Protein AF-A0A3S5B0P3-F1 (afdb_monomer_lite)

Radius of gyration: 19.18 Å; chains: 1; bounding box: 39×45×46 Å

Organism: NCBI:txid117903

Foldseek 3Di:
DDDPVRVVVVVVCCQVVDPPPDDPVDDHPVVVLVVLLVLLVVCVPPVNVPPPVSVVSNVVCVVVNVVSVVPDDDPVVDDDPDDDDDDPVD

Secondary structure (DSSP, 8-state):
---HHHHHHHHHHHHHS---S--TT---HHHHHHHHHHHHHHHHSTTTTTSHHHHHHHHHHHHHHHHHHHHS--GGG----------TT-

Structure (mmCIF, N/CA/C/O backbone):
data_AF-A0A3S5B0P3-F1
#
_entry.id   AF-A0A3S5B0P3-F1
#
loop_
_atom_site.group_PDB
_atom_site.id
_atom_site.type_symbol
_atom_site.label_atom_id
_atom_site.label_alt_id
_atom_site.label_comp_id
_atom_site.label_asym_id
_atom_site.label_entity_id
_atom_site.label_seq_id
_atom_site.pdbx_PDB_ins_code
_atom_site.Cartn_x
_atom_site.Cartn_y
_atom_site.Cartn_z
_atom_site.occupancy
_atom_site.B_iso_or_equiv
_atom_site.auth_seq_id
_atom_site.auth_comp_id
_atom_site.auth_asym_id
_atom_site.auth_atom_id
_atom_site.pdbx_PDB_model_num
ATOM 1 N N . MET A 1 1 ? -5.969 29.793 20.466 1.00 80.56 1 MET A N 1
ATOM 2 C CA . MET A 1 1 ? -5.968 28.355 20.113 1.00 80.56 1 MET A CA 1
ATOM 3 C C . MET A 1 1 ? -6.783 28.207 18.835 1.00 80.56 1 MET A C 1
ATOM 5 O O . MET A 1 1 ? -7.865 28.778 18.788 1.00 80.56 1 MET A O 1
ATOM 9 N N . LYS A 1 2 ? -6.253 27.563 17.783 1.00 90.94 2 LYS A N 1
ATOM 10 C CA . LYS A 1 2 ? -6.994 27.356 16.520 1.00 90.94 2 LYS A CA 1
ATOM 11 C C . LYS A 1 2 ? -8.262 26.528 16.796 1.00 90.94 2 LYS A C 1
ATOM 13 O O . LYS A 1 2 ? -8.209 25.622 17.632 1.00 90.94 2 LYS A O 1
ATOM 18 N N . SER A 1 3 ? -9.376 26.831 16.124 1.00 96.75 3 SER A N 1
ATOM 19 C CA . SER A 1 3 ? -10.604 26.030 16.242 1.00 96.75 3 SER A CA 1
ATOM 20 C C . SER A 1 3 ? -10.396 24.625 15.662 1.00 96.75 3 SER A C 1
ATOM 22 O O . SER A 1 3 ? -9.483 24.399 14.863 1.00 96.75 3 SER A O 1
ATOM 24 N N . LEU A 1 4 ? -11.232 23.666 16.074 1.00 96.19 4 LEU A N 1
ATOM 25 C CA . LEU A 1 4 ? -11.197 22.305 15.529 1.00 96.19 4 LEU A CA 1
ATOM 26 C C . LEU A 1 4 ? -11.421 22.312 14.011 1.00 96.19 4 LEU A C 1
ATOM 28 O O . LEU A 1 4 ? -10.668 21.675 13.282 1.00 96.19 4 LEU A O 1
ATOM 32 N N . GLU A 1 5 ? -12.409 23.079 13.554 1.00 97.12 5 GLU A N 1
ATOM 33 C CA . GLU A 1 5 ? -12.750 23.226 12.137 1.00 97.12 5 GLU A CA 1
ATOM 34 C C . GLU A 1 5 ? -11.562 23.737 11.323 1.00 97.12 5 GLU A C 1
ATOM 36 O O . GLU A 1 5 ? -11.208 23.136 10.313 1.00 97.12 5 GLU A O 1
ATOM 41 N N . TYR A 1 6 ? -10.876 24.773 11.816 1.00 96.56 6 TYR A N 1
ATOM 42 C CA . TYR A 1 6 ? -9.699 25.321 11.146 1.00 96.56 6 TYR A CA 1
ATOM 43 C C . TYR A 1 6 ? -8.579 24.281 11.007 1.00 96.56 6 TYR A C 1
ATOM 45 O O . TYR A 1 6 ? -7.939 24.183 9.967 1.00 96.56 6 TYR A O 1
ATOM 53 N N . ARG A 1 7 ? -8.336 23.479 12.050 1.00 94.25 7 ARG A N 1
ATOM 54 C CA . ARG A 1 7 ? -7.282 22.450 12.032 1.00 94.25 7 ARG A CA 1
ATOM 55 C C . ARG A 1 7 ? -7.602 21.289 11.090 1.00 94.25 7 ARG A C 1
ATOM 57 O O . ARG A 1 7 ? -6.687 20.718 10.507 1.00 94.25 7 ARG A O 1
ATOM 64 N N . ILE A 1 8 ? -8.877 20.916 10.972 1.00 94.44 8 ILE A N 1
ATOM 65 C CA . ILE A 1 8 ? -9.318 19.893 10.016 1.00 94.44 8 ILE A CA 1
ATOM 66 C C . ILE A 1 8 ? -9.140 20.414 8.589 1.00 94.44 8 ILE A C 1
ATOM 68 O O . ILE A 1 8 ? -8.596 19.698 7.752 1.00 94.44 8 ILE A O 1
ATOM 72 N N . ASP A 1 9 ? -9.541 21.660 8.326 1.00 93.75 9 ASP A N 1
ATOM 73 C CA . ASP A 1 9 ? -9.364 22.289 7.015 1.00 93.75 9 ASP A CA 1
ATOM 74 C C . ASP A 1 9 ? -7.879 22.401 6.632 1.00 93.75 9 ASP A C 1
ATOM 76 O O . ASP A 1 9 ? -7.497 22.085 5.507 1.00 93.75 9 ASP A O 1
ATOM 80 N N . GLU A 1 10 ? -7.012 22.751 7.585 1.00 90.50 10 GLU A N 1
ATOM 81 C CA . GLU A 1 10 ? -5.554 22.773 7.402 1.00 90.50 10 GLU A CA 1
ATOM 82 C C . GLU A 1 10 ? -5.012 21.392 6.978 1.00 90.50 10 GLU A C 1
ATOM 84 O O . GLU A 1 10 ? -4.283 21.293 5.990 1.00 90.50 10 GLU A O 1
ATOM 89 N N . LEU A 1 11 ? -5.438 20.311 7.647 1.00 88.88 11 LEU A N 1
ATOM 90 C CA . LEU A 1 11 ? -5.030 18.940 7.311 1.00 88.88 11 LEU A CA 1
ATOM 91 C C . LEU A 1 11 ? -5.560 18.475 5.946 1.00 88.88 11 LEU A C 1
ATOM 93 O O . LEU A 1 11 ? -4.862 17.783 5.209 1.00 88.88 11 LEU A O 1
ATOM 97 N N . ILE A 1 12 ? -6.792 18.841 5.596 1.00 90.06 12 ILE A N 1
ATOM 98 C CA . ILE A 1 12 ? -7.377 18.514 4.292 1.00 90.06 12 ILE A CA 1
ATOM 99 C C . ILE A 1 12 ? -6.604 19.233 3.181 1.00 90.06 12 ILE A C 1
ATOM 101 O O . ILE A 1 12 ? -6.209 18.611 2.193 1.00 90.06 12 ILE A O 1
ATOM 105 N N . ASN A 1 13 ? -6.333 20.528 3.353 1.00 87.69 13 ASN A N 1
ATOM 106 C CA . ASN A 1 13 ? -5.583 21.314 2.376 1.00 87.69 13 ASN A CA 1
ATOM 107 C C . ASN A 1 13 ? -4.156 20.785 2.167 1.00 87.69 13 ASN A C 1
ATOM 109 O O . ASN A 1 13 ? -3.671 20.855 1.037 1.00 87.69 13 ASN A O 1
ATOM 113 N N . LEU A 1 14 ? -3.529 20.212 3.205 1.00 86.06 14 LEU A N 1
ATOM 114 C CA . LEU A 1 14 ? -2.201 19.592 3.126 1.00 86.06 14 LEU A CA 1
ATOM 115 C C . LEU A 1 14 ? -2.118 18.512 2.034 1.00 86.06 14 LEU A C 1
ATOM 117 O O . LEU A 1 14 ? -1.130 18.448 1.308 1.00 86.06 14 LEU A O 1
ATOM 121 N N . TYR A 1 15 ? -3.167 17.698 1.887 1.00 82.94 15 TYR A N 1
ATOM 122 C CA . TYR A 1 15 ? -3.214 16.611 0.903 1.00 82.94 15 TYR A CA 1
ATOM 123 C C . TYR A 1 15 ? -3.986 16.966 -0.378 1.00 82.94 15 TYR A C 1
ATOM 125 O O . TYR A 1 15 ? -3.728 16.370 -1.422 1.00 82.94 15 TYR A O 1
ATOM 133 N N . LEU A 1 16 ? -4.912 17.935 -0.341 1.00 83.88 16 LEU A N 1
ATOM 134 C CA . LEU A 1 16 ? -5.703 18.333 -1.515 1.00 83.88 16 LEU A CA 1
ATOM 135 C C . LEU A 1 16 ? -4.979 19.286 -2.465 1.00 83.88 16 LEU A C 1
ATOM 137 O O . LEU A 1 16 ? -5.192 19.211 -3.673 1.00 83.88 16 LEU A O 1
ATOM 141 N N . ARG A 1 17 ? -4.143 20.200 -1.957 1.00 72.62 17 ARG A N 1
ATOM 142 C CA . ARG A 1 17 ? -3.5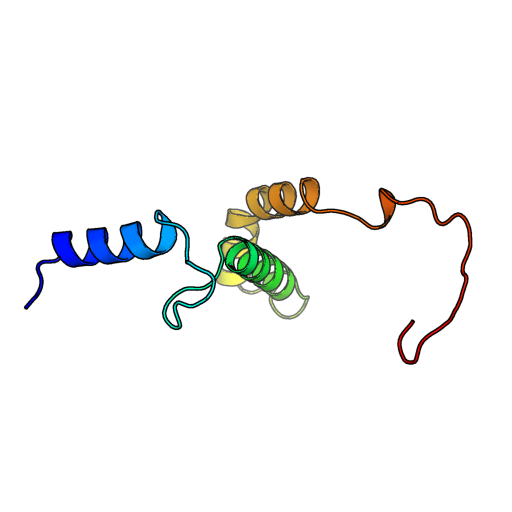08 21.231 -2.803 1.00 72.62 17 ARG A CA 1
ATOM 143 C C . ARG A 1 17 ? -2.299 20.723 -3.589 1.00 72.62 17 ARG A C 1
ATOM 145 O O . ARG A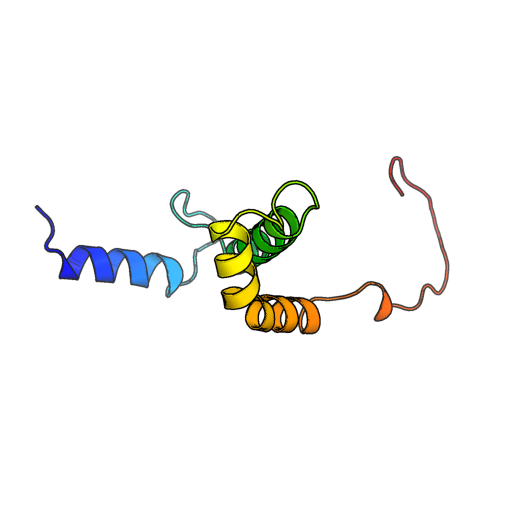 1 17 ? -1.606 21.520 -4.214 1.00 72.62 17 ARG A O 1
ATOM 152 N N . GLY A 1 18 ? -2.102 19.403 -3.591 1.00 60.03 18 GLY A N 1
ATOM 153 C CA . GLY A 1 18 ? -0.884 18.751 -4.026 1.00 60.03 18 GLY A CA 1
ATOM 154 C C . GLY A 1 18 ? 0.223 19.123 -3.056 1.00 60.03 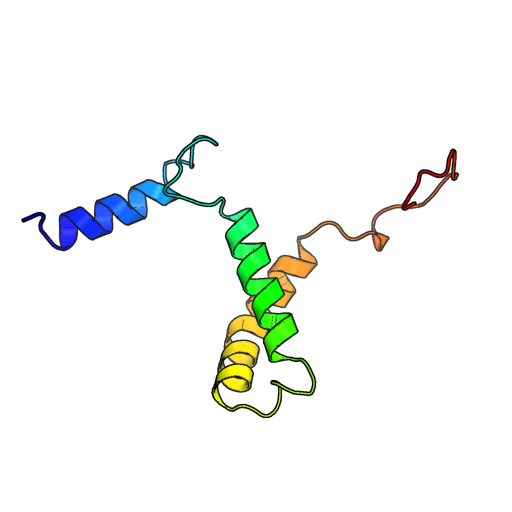18 GLY A C 1
ATOM 155 O O . GLY A 1 18 ? 0.556 20.296 -2.897 1.00 60.03 18 GLY A O 1
ATOM 156 N N . SER A 1 19 ? 0.827 18.138 -2.401 1.00 54.31 19 SER A N 1
ATOM 157 C CA . SER A 1 19 ? 2.160 18.366 -1.872 1.00 54.31 19 SER A CA 1
ATOM 158 C C . SER A 1 19 ? 3.018 18.774 -3.073 1.00 54.31 19 SER A C 1
ATOM 160 O O . SER A 1 19 ? 3.446 17.921 -3.855 1.00 54.31 19 SER A O 1
ATOM 162 N N . SER A 1 20 ? 3.277 20.076 -3.247 1.00 54.41 20 SER A N 1
ATOM 163 C CA . SER A 1 20 ? 4.565 20.494 -3.795 1.00 54.41 20 SER A CA 1
ATOM 164 C C . SER A 1 20 ? 5.574 19.576 -3.127 1.00 54.41 20 SER A C 1
ATOM 166 O O . SER A 1 20 ? 5.491 19.407 -1.911 1.00 54.41 20 SER A O 1
ATOM 168 N N . PHE A 1 21 ? 6.429 18.933 -3.915 1.00 52.16 21 PHE A N 1
ATOM 169 C CA . PHE A 1 21 ? 7.373 17.865 -3.554 1.00 52.16 21 PHE A CA 1
ATOM 170 C C . PHE A 1 21 ? 8.254 18.111 -2.294 1.00 52.16 21 PHE A C 1
ATOM 172 O O . PHE A 1 21 ? 9.139 17.318 -2.012 1.00 52.16 21 PHE A O 1
ATOM 179 N N . MET A 1 22 ? 8.050 19.212 -1.568 1.00 50.88 22 MET A N 1
ATOM 180 C CA . MET A 1 22 ? 8.908 19.880 -0.601 1.00 50.88 22 MET A CA 1
ATOM 181 C C . MET A 1 22 ? 8.106 20.423 0.608 1.00 50.88 22 MET A C 1
ATOM 183 O O . MET A 1 22 ? 8.342 21.548 1.044 1.00 50.88 22 MET A O 1
ATOM 187 N N . SER A 1 23 ? 7.106 19.698 1.119 1.00 63.56 23 SER A N 1
ATOM 188 C CA . SER A 1 23 ? 6.608 19.949 2.481 1.00 63.56 23 SER A CA 1
ATOM 189 C C . SER A 1 23 ? 7.129 18.842 3.384 1.00 63.56 23 SER A C 1
ATOM 191 O O . SER A 1 23 ? 6.742 17.690 3.208 1.00 63.56 23 SER A O 1
ATOM 193 N N . ASP A 1 24 ? 7.974 19.189 4.357 1.00 70.31 24 ASP A N 1
ATOM 194 C CA . ASP A 1 24 ? 8.494 18.248 5.365 1.00 70.31 24 ASP A CA 1
ATOM 195 C C . ASP A 1 24 ? 7.383 17.672 6.268 1.00 70.31 24 ASP A C 1
ATOM 197 O O . ASP A 1 24 ? 7.615 16.752 7.052 1.00 70.31 24 ASP A O 1
ATOM 201 N N . GLU A 1 25 ? 6.163 18.205 6.167 1.00 78.75 25 GLU A N 1
ATOM 202 C CA . GLU A 1 25 ? 5.017 17.838 6.998 1.00 78.75 25 GLU A CA 1
ATOM 203 C C . GLU A 1 25 ? 4.061 16.846 6.309 1.00 78.75 25 GLU A C 1
ATOM 205 O O . GLU A 1 25 ? 3.130 16.350 6.948 1.00 78.75 25 GLU A O 1
ATOM 210 N N . ALA A 1 26 ? 4.269 16.538 5.020 1.00 82.50 26 ALA A N 1
ATOM 211 C CA . ALA A 1 26 ? 3.411 15.639 4.248 1.00 82.50 26 ALA A CA 1
ATOM 212 C C . ALA A 1 26 ? 4.205 14.613 3.437 1.00 82.50 26 ALA A C 1
ATOM 214 O O . ALA A 1 26 ? 5.268 14.893 2.894 1.00 82.50 26 ALA A O 1
ATOM 215 N N . VAL A 1 27 ? 3.628 13.422 3.292 1.00 84.50 27 VAL A N 1
ATOM 216 C CA . VAL A 1 27 ? 4.113 12.389 2.369 1.00 84.50 27 VAL A CA 1
ATOM 217 C C . VAL A 1 27 ? 3.195 12.309 1.154 1.00 84.50 27 VAL A C 1
ATOM 219 O O . VAL A 1 27 ? 2.021 12.677 1.225 1.00 84.50 27 VAL A O 1
ATOM 222 N N . SER A 1 28 ? 3.708 11.814 0.028 1.00 85.56 28 SER A N 1
ATOM 223 C CA . SER A 1 28 ? 2.883 11.635 -1.167 1.00 85.56 28 SER A CA 1
ATOM 224 C C . SER A 1 28 ? 1.786 10.585 -0.942 1.00 85.56 28 SER A C 1
ATOM 226 O O . SER A 1 28 ? 1.927 9.657 -0.142 1.00 85.56 28 SER A O 1
ATOM 228 N N . ILE A 1 29 ? 0.688 10.694 -1.696 1.00 89.00 29 ILE A N 1
ATOM 229 C CA . ILE A 1 29 ? -0.385 9.685 -1.684 1.00 89.00 29 ILE A CA 1
ATOM 230 C C . ILE A 1 29 ? 0.160 8.308 -2.104 1.00 89.00 2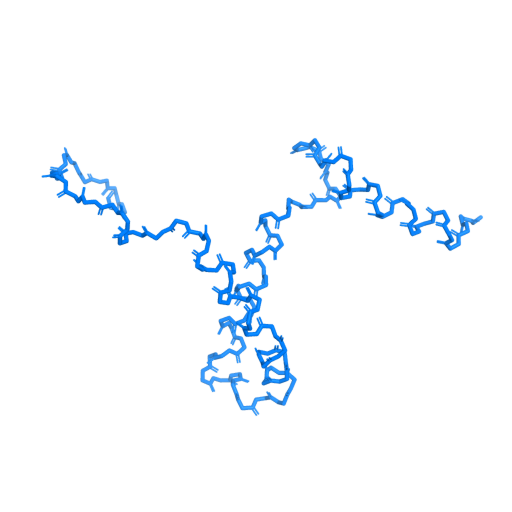9 ILE A C 1
ATOM 232 O O . ILE A 1 29 ? -0.249 7.288 -1.553 1.00 89.00 29 ILE A O 1
ATOM 236 N N . GLU A 1 30 ? 1.121 8.272 -3.030 1.00 90.75 30 GLU A N 1
ATOM 237 C CA . GLU A 1 30 ? 1.794 7.035 -3.442 1.00 90.75 30 GLU A CA 1
ATOM 238 C C . GLU A 1 30 ? 2.507 6.356 -2.270 1.00 90.75 30 GLU A C 1
ATOM 240 O O . GLU A 1 30 ? 2.328 5.155 -2.060 1.00 90.75 30 GLU A O 1
ATOM 245 N N . PHE A 1 31 ? 3.218 7.132 -1.447 1.00 91.81 31 PHE A N 1
ATOM 246 C CA . PHE A 1 31 ? 3.874 6.617 -0.249 1.00 91.81 31 PHE A CA 1
ATOM 247 C C . PHE A 1 31 ? 2.863 6.083 0.777 1.00 91.81 31 PHE A C 1
ATOM 249 O O . PHE A 1 31 ? 3.106 5.066 1.425 1.00 91.81 31 PHE A O 1
ATOM 256 N N . LEU A 1 32 ? 1.691 6.712 0.909 1.00 93.50 32 LEU A N 1
ATOM 257 C CA . LEU A 1 32 ? 0.621 6.187 1.766 1.00 93.50 32 LEU A CA 1
ATOM 258 C C . LEU A 1 32 ? 0.073 4.850 1.250 1.00 93.50 32 LEU A C 1
ATOM 260 O O . LEU A 1 32 ? -0.236 3.966 2.051 1.00 93.50 32 LEU A O 1
ATOM 264 N N . PHE A 1 33 ? -0.019 4.664 -0.070 1.00 96.31 33 PHE A N 1
ATOM 265 C CA . PHE A 1 33 ? -0.358 3.360 -0.639 1.00 96.31 33 PHE A CA 1
ATOM 266 C C . PHE A 1 33 ? 0.723 2.319 -0.345 1.00 96.31 33 PHE A C 1
ATOM 268 O O . PHE A 1 33 ? 0.380 1.205 0.048 1.00 96.31 33 PHE A O 1
ATOM 275 N N . ASP A 1 34 ? 2.004 2.682 -0.458 1.00 96.25 34 ASP A N 1
ATOM 276 C CA . ASP A 1 34 ? 3.109 1.800 -0.068 1.00 96.25 34 ASP A CA 1
ATOM 277 C C . ASP A 1 34 ? 3.022 1.404 1.404 1.00 96.25 34 ASP A C 1
ATOM 279 O O . ASP A 1 34 ? 3.139 0.223 1.727 1.00 96.25 34 ASP A O 1
ATOM 283 N N . ALA A 1 35 ? 2.729 2.354 2.293 1.00 97.12 35 ALA A N 1
ATOM 284 C CA . ALA A 1 35 ? 2.578 2.093 3.718 1.00 97.12 35 ALA A CA 1
ATOM 285 C C . ALA A 1 35 ? 1.428 1.113 4.018 1.00 97.12 35 ALA A C 1
ATOM 287 O O . ALA A 1 35 ? 1.601 0.188 4.814 1.00 97.12 35 ALA A O 1
ATOM 288 N N . ILE A 1 36 ? 0.267 1.268 3.366 1.00 98.06 36 ILE A N 1
ATOM 289 C CA . ILE A 1 36 ? -0.881 0.362 3.546 1.00 98.06 36 ILE A CA 1
ATOM 290 C C . ILE A 1 36 ? -0.560 -1.047 3.035 1.00 98.06 36 ILE A C 1
ATOM 292 O O . ILE A 1 36 ? -0.879 -2.024 3.714 1.00 98.06 36 ILE A O 1
ATOM 296 N N . VAL A 1 37 ? 0.058 -1.163 1.855 1.00 98.25 37 VAL A N 1
ATOM 297 C CA . VAL A 1 37 ? 0.440 -2.460 1.269 1.00 98.25 37 VAL A CA 1
ATOM 298 C C . VAL A 1 37 ? 1.504 -3.148 2.130 1.00 98.25 37 VAL A C 1
ATOM 300 O O . VAL A 1 37 ? 1.358 -4.325 2.454 1.00 98.25 37 VAL A O 1
ATOM 303 N N . CYS A 1 38 ? 2.522 -2.405 2.571 1.00 98.25 38 CYS A N 1
ATOM 304 C CA . CYS A 1 38 ? 3.564 -2.889 3.475 1.00 98.25 38 CYS A CA 1
ATOM 305 C C . CYS A 1 38 ? 2.961 -3.446 4.770 1.00 98.25 38 CYS A C 1
ATOM 307 O O . CYS A 1 38 ? 3.159 -4.616 5.098 1.00 98.25 38 CYS A O 1
ATOM 309 N N . LEU A 1 39 ? 2.134 -2.653 5.460 1.00 98.19 39 LEU A N 1
ATOM 310 C CA . LEU A 1 39 ? 1.498 -3.084 6.704 1.00 98.19 39 LEU A CA 1
ATOM 311 C C . LEU A 1 39 ? 0.568 -4.286 6.490 1.00 98.19 39 LEU A C 1
ATOM 313 O O . LEU A 1 39 ? 0.503 -5.175 7.337 1.00 98.19 39 LEU A O 1
ATOM 317 N N . PHE A 1 40 ? -0.139 -4.348 5.357 1.00 98.44 40 PHE A N 1
ATOM 318 C CA . PHE A 1 40 ? -0.947 -5.514 5.011 1.00 98.44 40 PHE A CA 1
ATOM 319 C C . PHE A 1 40 ? -0.091 -6.777 4.907 1.00 98.44 40 PHE A C 1
ATOM 321 O O . PHE A 1 40 ? -0.471 -7.797 5.482 1.00 98.44 40 PHE A O 1
ATOM 328 N N . TYR A 1 41 ? 1.059 -6.736 4.234 1.00 97.94 41 TYR A N 1
ATOM 329 C CA . TYR A 1 41 ? 1.941 -7.900 4.158 1.00 97.94 41 TYR A CA 1
ATOM 330 C C . TYR A 1 41 ? 2.498 -8.304 5.521 1.00 97.94 41 TYR A C 1
ATOM 332 O O . TYR A 1 41 ? 2.397 -9.479 5.878 1.00 97.94 41 TYR A O 1
ATOM 340 N N . GLU A 1 42 ? 2.980 -7.345 6.311 1.00 97.62 42 GLU A N 1
ATOM 341 C CA . GLU A 1 42 ? 3.482 -7.589 7.668 1.00 97.62 42 GLU A CA 1
ATOM 342 C C . GLU A 1 42 ? 2.420 -8.256 8.557 1.00 97.62 42 GLU A C 1
ATOM 344 O O . GLU A 1 42 ? 2.674 -9.280 9.195 1.00 97.62 42 GLU A O 1
ATOM 349 N N . CYS A 1 43 ? 1.175 -7.767 8.529 1.00 97.81 43 CYS A N 1
ATOM 350 C CA . CYS A 1 43 ? 0.066 -8.362 9.281 1.00 97.81 43 CYS A CA 1
ATOM 351 C C . CYS A 1 43 ? -0.317 -9.779 8.819 1.00 97.81 43 CYS A C 1
ATOM 353 O O . CYS A 1 43 ? -0.959 -10.511 9.578 1.00 97.81 43 CYS A O 1
ATOM 355 N N . ASN A 1 44 ? 0.050 -10.180 7.598 1.00 96.31 44 ASN A N 1
ATOM 356 C CA . ASN A 1 44 ? -0.198 -11.524 7.071 1.00 96.31 44 ASN A CA 1
ATOM 357 C C . ASN A 1 44 ? 0.995 -12.479 7.258 1.00 96.31 44 ASN A C 1
ATOM 359 O O . ASN A 1 44 ? 0.877 -13.663 6.922 1.00 96.31 44 ASN A O 1
ATOM 363 N N . LEU A 1 45 ? 2.110 -12.021 7.839 1.00 97.06 45 LEU A N 1
ATOM 364 C CA . LEU A 1 45 ? 3.227 -12.898 8.183 1.00 97.06 45 LEU A CA 1
ATOM 365 C C . LEU A 1 45 ? 2.809 -13.951 9.224 1.00 97.06 45 LEU A C 1
ATOM 367 O O . LEU A 1 45 ? 1.945 -13.683 10.066 1.00 97.06 45 LEU A O 1
ATOM 371 N N . PRO A 1 46 ? 3.416 -15.155 9.221 1.00 95.50 46 PRO A N 1
ATOM 372 C CA . PRO A 1 46 ? 3.037 -16.237 10.127 1.00 95.50 46 PRO A CA 1
ATOM 373 C C . PRO A 1 46 ? 2.997 -15.850 11.609 1.00 95.50 46 PRO A C 1
ATOM 375 O O . PRO A 1 46 ? 2.103 -16.313 12.313 1.00 95.50 46 PRO A O 1
ATOM 378 N N . GLN A 1 47 ? 3.908 -14.983 12.059 1.00 94.50 47 GLN A N 1
ATOM 379 C CA . GLN A 1 47 ? 3.960 -14.507 13.442 1.00 94.50 47 GLN A CA 1
ATOM 380 C C . GLN A 1 47 ? 2.843 -13.514 13.822 1.00 94.50 47 GLN A C 1
ATOM 382 O O . GLN A 1 47 ? 2.540 -13.370 15.003 1.00 94.50 47 GLN A O 1
ATOM 387 N N . HIS A 1 48 ? 2.221 -12.836 12.850 1.00 93.25 48 HIS A N 1
ATOM 388 C CA . HIS A 1 48 ? 1.221 -11.783 13.089 1.00 93.25 48 HIS A CA 1
ATOM 389 C C . HIS A 1 48 ? -0.188 -12.179 12.644 1.00 93.25 48 HIS A C 1
ATOM 391 O O . HIS A 1 48 ? -1.171 -11.707 13.210 1.00 93.25 48 HIS A O 1
ATOM 397 N N . LYS A 1 49 ? -0.316 -13.114 11.697 1.00 88.81 49 LYS A N 1
ATOM 398 C CA . LYS A 1 49 ? -1.606 -13.515 11.118 1.00 88.81 49 LYS A CA 1
ATOM 399 C C . LYS A 1 49 ? -2.583 -14.152 12.106 1.00 88.81 49 LYS A C 1
ATOM 401 O O . LYS A 1 49 ? -3.746 -14.320 11.755 1.00 88.81 49 LYS A O 1
ATOM 406 N N . SER A 1 50 ? -2.136 -14.582 13.288 1.00 92.94 50 SER A N 1
ATOM 407 C CA . SER A 1 50 ? -2.999 -15.097 14.364 1.00 92.94 50 SER A CA 1
ATOM 408 C C . SER A 1 50 ? -3.437 -14.016 15.355 1.00 92.94 50 SER A C 1
ATOM 410 O O . SER A 1 50 ? -4.318 -14.267 16.172 1.00 92.94 50 SER A O 1
ATOM 412 N N . GLU A 1 51 ? -2.833 -12.827 15.307 1.00 97.38 51 GLU A N 1
ATOM 413 C CA . GLU A 1 51 ? -3.193 -11.709 16.174 1.00 97.38 51 GLU A CA 1
ATOM 414 C C . GLU A 1 51 ? -4.493 -11.060 15.675 1.00 97.38 51 GLU A C 1
ATOM 416 O O . GLU A 1 51 ? -4.689 -10.806 14.483 1.00 97.38 51 GLU A O 1
ATOM 421 N N . ARG A 1 52 ? -5.423 -10.822 16.604 1.00 97.62 52 ARG A N 1
ATOM 422 C CA . ARG A 1 52 ? -6.797 -10.414 16.294 1.00 97.62 52 ARG A CA 1
ATOM 423 C C . ARG A 1 52 ? -6.859 -9.073 15.562 1.00 97.62 52 ARG A C 1
ATOM 425 O O . ARG A 1 52 ? -7.665 -8.926 14.640 1.00 97.62 52 ARG A O 1
ATOM 432 N N . ASN A 1 53 ? -6.057 -8.093 15.966 1.00 97.31 53 ASN A N 1
ATOM 433 C CA . ASN A 1 53 ? -6.043 -6.775 15.337 1.00 97.31 53 ASN A CA 1
ATOM 434 C C . ASN A 1 53 ? -5.417 -6.828 13.937 1.00 97.31 53 ASN A C 1
ATOM 436 O O . ASN A 1 53 ? -5.972 -6.228 13.019 1.00 97.31 53 ASN A O 1
ATOM 440 N N . CYS A 1 54 ? -4.360 -7.614 13.734 1.00 97.62 54 CYS A N 1
ATOM 441 C CA . CYS A 1 54 ? -3.721 -7.858 12.441 1.00 97.62 54 CYS A CA 1
ATOM 442 C C . CYS A 1 54 ? -4.679 -8.546 11.465 1.00 97.62 54 CYS A C 1
ATOM 444 O O . CYS A 1 54 ? -4.804 -8.124 10.313 1.00 97.62 54 CYS A O 1
ATOM 446 N N . GLN A 1 55 ? -5.425 -9.555 11.927 1.00 97.19 55 GLN A N 1
ATOM 447 C CA . GLN A 1 55 ? -6.477 -10.190 11.129 1.00 97.19 55 GLN A CA 1
ATOM 448 C C . GLN A 1 55 ? -7.585 -9.203 10.767 1.00 97.19 55 GLN A C 1
ATOM 450 O O . GLN A 1 55 ? -8.008 -9.136 9.611 1.00 97.19 55 GLN A O 1
ATOM 455 N N . ARG A 1 56 ? -8.059 -8.420 11.743 1.00 97.75 56 ARG A N 1
ATOM 456 C CA . ARG A 1 56 ? -9.104 -7.415 11.525 1.00 97.75 56 ARG A CA 1
ATOM 457 C C . ARG A 1 56 ? -8.656 -6.368 10.507 1.00 97.75 56 ARG A C 1
ATOM 459 O O . ARG A 1 56 ? -9.408 -6.088 9.575 1.00 97.75 56 ARG A O 1
ATOM 466 N N . PHE A 1 57 ? -7.451 -5.826 10.662 1.00 98.12 57 PHE A N 1
ATOM 467 C CA . PHE A 1 57 ? -6.851 -4.884 9.721 1.00 98.12 57 PHE A CA 1
ATOM 468 C C . PHE A 1 57 ? -6.759 -5.499 8.324 1.00 98.12 57 PHE A C 1
ATOM 470 O O . PHE A 1 57 ? -7.370 -4.981 7.390 1.00 98.12 57 PHE A O 1
ATOM 477 N N . SER A 1 58 ? -6.106 -6.659 8.202 1.00 97.12 58 SER A N 1
ATOM 478 C CA . SER A 1 58 ? -5.905 -7.350 6.926 1.00 97.12 58 SER A CA 1
ATOM 479 C C . SER A 1 58 ? -7.221 -7.620 6.207 1.00 97.12 58 SER A C 1
ATOM 481 O O . SER A 1 58 ? -7.341 -7.363 5.015 1.00 97.12 58 SER A O 1
ATOM 483 N N . ASN A 1 59 ? -8.244 -8.088 6.925 1.00 97.31 59 ASN A N 1
ATOM 484 C CA . ASN A 1 59 ? -9.561 -8.337 6.343 1.00 97.31 59 ASN A CA 1
ATOM 485 C C . ASN A 1 59 ? -10.260 -7.052 5.892 1.00 97.31 59 ASN A C 1
ATOM 487 O O . ASN A 1 59 ? -10.929 -7.067 4.862 1.00 97.31 59 ASN A O 1
ATOM 491 N N . THR A 1 60 ? -10.073 -5.952 6.621 1.00 98.25 60 THR A N 1
ATOM 492 C CA . THR A 1 60 ? -10.669 -4.650 6.294 1.00 98.25 60 THR A CA 1
ATOM 493 C C . THR A 1 60 ? -10.057 -4.061 5.024 1.00 98.25 60 THR A C 1
ATOM 495 O O . THR A 1 60 ? -10.782 -3.591 4.151 1.00 98.25 60 THR A O 1
ATOM 498 N N . VAL A 1 61 ? -8.729 -4.115 4.884 1.00 98.12 61 VAL A N 1
ATOM 499 C CA . VAL A 1 61 ? -8.023 -3.461 3.768 1.00 98.12 61 VAL A CA 1
ATOM 500 C C . VAL A 1 61 ? -7.785 -4.375 2.565 1.00 98.12 61 VAL A C 1
ATOM 502 O O . VAL A 1 61 ? -7.369 -3.890 1.517 1.00 98.12 61 VAL A O 1
ATOM 505 N N . ARG A 1 62 ? -8.093 -5.678 2.661 1.00 98.06 62 ARG A N 1
ATOM 506 C CA . ARG A 1 62 ? -7.819 -6.696 1.626 1.00 98.06 62 ARG A CA 1
ATOM 507 C C . ARG A 1 62 ? -8.215 -6.264 0.215 1.00 98.06 62 ARG A C 1
ATOM 509 O O . ARG A 1 62 ? -7.430 -6.407 -0.716 1.00 98.06 62 ARG A O 1
ATOM 516 N N . ASN A 1 63 ? -9.438 -5.764 0.043 1.00 98.38 63 ASN A N 1
ATOM 517 C CA . ASN A 1 63 ? -9.937 -5.369 -1.278 1.00 98.38 63 ASN A CA 1
ATOM 518 C C . ASN A 1 63 ? -9.273 -4.081 -1.782 1.00 98.38 63 ASN A C 1
ATOM 520 O O . ASN A 1 63 ? -9.044 -3.949 -2.981 1.00 98.38 63 ASN A O 1
ATOM 524 N N . CYS A 1 64 ? -8.930 -3.165 -0.872 1.00 98.06 64 CYS A N 1
ATOM 525 C CA . CYS A 1 64 ? -8.176 -1.957 -1.194 1.00 98.06 64 CYS A CA 1
ATOM 526 C C . CYS A 1 64 ? -6.773 -2.318 -1.694 1.00 98.06 64 CYS A C 1
ATOM 528 O O . CYS A 1 64 ? -6.396 -1.913 -2.788 1.00 98.06 64 CYS A O 1
ATOM 530 N N . VAL A 1 65 ? -6.052 -3.170 -0.958 1.00 98.31 65 VAL A N 1
ATOM 531 C CA . VAL A 1 65 ? -4.711 -3.641 -1.340 1.00 98.31 65 VAL A CA 1
ATOM 532 C C . VAL A 1 65 ? -4.740 -4.347 -2.692 1.00 98.31 65 VAL A C 1
ATOM 534 O O . VAL A 1 65 ? -3.994 -3.959 -3.583 1.00 98.31 65 VAL A O 1
ATOM 537 N N . LYS A 1 66 ? -5.681 -5.278 -2.906 1.00 98.12 66 LYS A N 1
ATOM 538 C CA . LYS A 1 66 ? -5.859 -5.927 -4.216 1.00 98.12 66 LYS A CA 1
ATOM 539 C C . LYS A 1 66 ? -6.072 -4.922 -5.346 1.00 98.12 66 LYS A C 1
ATOM 541 O O . LYS A 1 66 ? -5.558 -5.115 -6.444 1.00 98.12 66 LYS A O 1
ATOM 546 N N . LYS A 1 67 ? -6.850 -3.862 -5.102 1.00 98.25 67 LYS A N 1
ATOM 547 C CA . LYS A 1 67 ? -7.095 -2.826 -6.108 1.00 98.25 67 LYS A CA 1
ATOM 548 C C . LYS A 1 67 ? -5.828 -2.021 -6.394 1.00 98.25 67 LYS A C 1
ATOM 550 O O . LYS A 1 67 ? -5.522 -1.820 -7.566 1.00 98.25 67 LYS A O 1
ATOM 555 N N . ILE A 1 68 ? -5.098 -1.614 -5.355 1.00 97.88 68 ILE A N 1
ATOM 556 C CA . ILE A 1 68 ? -3.811 -0.919 -5.480 1.00 97.88 68 ILE A CA 1
ATOM 557 C C . ILE A 1 68 ? -2.846 -1.765 -6.317 1.00 97.88 68 ILE A C 1
ATOM 559 O O . ILE A 1 68 ? -2.344 -1.287 -7.327 1.00 97.88 68 ILE A O 1
ATOM 563 N N . GLU A 1 69 ? -2.650 -3.032 -5.953 1.00 96.38 69 GLU A N 1
ATOM 564 C CA . GLU A 1 69 ? -1.753 -3.955 -6.657 1.00 96.38 69 GLU A CA 1
ATOM 565 C C . GLU A 1 69 ? -2.164 -4.170 -8.115 1.00 96.38 69 GLU A C 1
ATOM 567 O O . GLU A 1 69 ? -1.312 -4.131 -8.991 1.00 96.38 69 GLU A O 1
ATOM 572 N N . SER A 1 70 ? -3.465 -4.312 -8.398 1.00 96.69 70 SER A N 1
ATOM 573 C CA . SER A 1 70 ? -3.964 -4.482 -9.773 1.00 96.69 70 SER A CA 1
ATOM 574 C C . SER A 1 70 ? -3.754 -3.267 -10.680 1.00 96.69 70 SER A C 1
ATOM 576 O O . SER A 1 70 ? -3.872 -3.384 -11.894 1.00 96.69 70 SER A O 1
ATOM 578 N N . CYS A 1 71 ? -3.529 -2.092 -10.093 1.00 97.06 71 CYS A N 1
ATOM 579 C CA . CYS A 1 71 ? -3.299 -0.851 -10.823 1.00 97.06 71 CYS A CA 1
ATOM 580 C C . CYS A 1 71 ? -1.814 -0.470 -10.885 1.00 97.06 71 CYS A C 1
ATOM 582 O O . CYS A 1 71 ? -1.462 0.431 -11.642 1.00 97.06 71 CYS 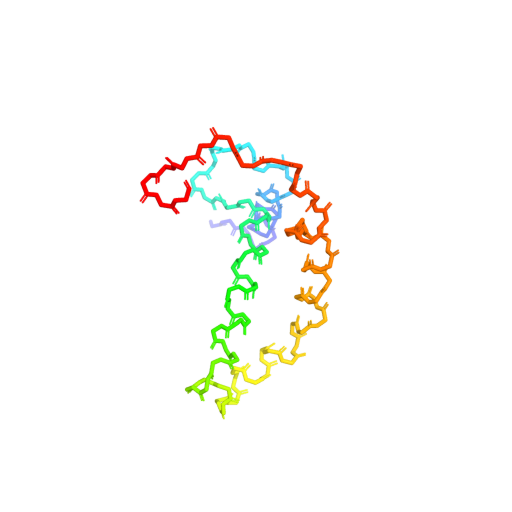A O 1
ATOM 584 N N . ARG A 1 72 ? -0.957 -1.107 -10.080 1.00 95.88 72 ARG A N 1
ATOM 585 C CA . ARG A 1 72 ? 0.491 -0.888 -10.101 1.00 95.88 72 ARG A CA 1
ATOM 586 C C . ARG A 1 72 ? 1.126 -1.686 -11.230 1.00 95.88 72 ARG A C 1
ATOM 588 O O . ARG A 1 72 ? 0.681 -2.786 -11.537 1.00 95.88 72 ARG A O 1
ATOM 595 N N . LEU A 1 73 ? 2.211 -1.141 -11.772 1.00 95.81 73 LEU A N 1
ATOM 596 C CA . LEU A 1 73 ? 3.021 -1.832 -12.766 1.00 95.81 73 LEU A CA 1
ATOM 597 C C . LEU A 1 73 ? 3.600 -3.121 -12.177 1.00 95.81 73 LEU A C 1
ATOM 599 O O . LEU A 1 73 ? 4.273 -3.107 -11.143 1.00 95.81 73 LEU A O 1
ATOM 603 N N . SER A 1 74 ? 3.370 -4.224 -12.871 1.00 94.19 74 SER A N 1
ATOM 604 C CA . SER A 1 74 ? 3.944 -5.530 -12.589 1.00 94.19 74 SER A CA 1
ATOM 605 C C . SER A 1 74 ? 5.029 -5.856 -13.606 1.00 94.19 74 SER A C 1
ATOM 607 O O . SER A 1 74 ? 4.908 -5.569 -14.795 1.00 94.19 74 SER A O 1
ATOM 609 N N . ARG A 1 75 ? 6.071 -6.573 -13.169 1.00 93.62 75 ARG A N 1
ATOM 610 C CA . ARG A 1 75 ? 7.096 -7.121 -14.072 1.00 93.62 75 ARG A CA 1
ATOM 611 C C . ARG A 1 75 ? 6.489 -7.965 -15.198 1.00 93.62 75 ARG A C 1
ATOM 613 O O . ARG A 1 75 ? 7.050 -8.001 -16.285 1.00 93.62 75 ARG A O 1
ATOM 620 N N . SER A 1 76 ? 5.363 -8.636 -14.944 1.00 93.50 76 SER A N 1
ATOM 621 C CA . SER A 1 76 ? 4.677 -9.481 -15.930 1.00 93.50 76 SER A CA 1
ATOM 622 C C . SER A 1 76 ? 4.086 -8.712 -17.113 1.00 93.50 76 SER A C 1
ATOM 624 O O . SER A 1 76 ? 3.695 -9.337 -18.088 1.00 93.50 76 SER A O 1
ATOM 626 N N . GLU A 1 77 ? 3.983 -7.384 -17.023 1.00 95.50 77 GLU A N 1
ATOM 627 C CA . GLU A 1 77 ? 3.526 -6.526 -18.124 1.00 95.50 77 GLU A CA 1
ATOM 628 C C . GLU A 1 77 ? 4.653 -6.180 -19.109 1.00 95.50 77 GLU A C 1
ATOM 630 O O . GLU A 1 77 ? 4.404 -5.553 -20.136 1.00 95.50 77 GLU A O 1
ATOM 635 N N . PHE A 1 78 ? 5.892 -6.584 -18.811 1.00 96.56 78 PHE A N 1
ATOM 636 C CA . PHE A 1 78 ? 7.064 -6.292 -19.626 1.00 96.56 78 PHE A CA 1
ATOM 637 C C . PHE A 1 78 ? 7.684 -7.575 -20.183 1.00 96.56 78 PHE A C 1
ATOM 639 O O . PHE A 1 78 ? 8.090 -8.465 -19.432 1.00 96.56 78 PHE A O 1
ATOM 646 N N . ASP A 1 79 ? 7.868 -7.616 -21.503 1.00 97.12 79 ASP A N 1
ATOM 647 C CA . ASP A 1 79 ? 8.632 -8.666 -22.173 1.00 97.12 79 ASP A CA 1
ATOM 648 C C . ASP A 1 79 ? 10.119 -8.306 -22.226 1.00 97.12 79 ASP A C 1
ATOM 650 O O . ASP A 1 79 ? 10.533 -7.266 -22.747 1.00 97.12 79 ASP A O 1
ATOM 654 N N . THR A 1 80 ? 10.963 -9.194 -21.699 1.00 95.69 80 THR A N 1
ATOM 655 C CA . THR A 1 80 ? 12.417 -9.006 -21.756 1.00 95.69 80 THR A CA 1
ATOM 656 C C . THR A 1 80 ? 12.938 -9.417 -23.130 1.00 95.69 80 THR A C 1
ATOM 658 O O . THR A 1 80 ? 13.158 -10.596 -23.389 1.00 95.69 80 THR A O 1
ATOM 661 N N . ILE A 1 81 ? 13.177 -8.438 -24.006 1.00 97.62 81 ILE A N 1
ATOM 662 C CA . ILE A 1 81 ? 13.725 -8.683 -25.352 1.00 97.62 81 ILE A CA 1
ATOM 663 C C . ILE A 1 81 ? 15.176 -9.177 -25.275 1.00 97.62 81 ILE A C 1
ATOM 665 O O . ILE A 1 81 ? 15.569 -10.113 -25.971 1.00 97.62 81 ILE A O 1
ATOM 669 N N . ARG A 1 82 ? 16.003 -8.521 -24.453 1.00 96.25 82 ARG A N 1
ATOM 670 C CA . ARG A 1 82 ? 17.418 -8.867 -24.276 1.00 96.25 82 ARG A CA 1
ATOM 671 C C . ARG A 1 82 ? 17.969 -8.269 -22.985 1.00 96.25 82 ARG A C 1
ATOM 673 O O . ARG A 1 82 ? 17.696 -7.112 -22.683 1.00 96.25 82 ARG A O 1
ATOM 680 N N . LEU A 1 83 ? 18.810 -9.028 -22.285 1.00 96.25 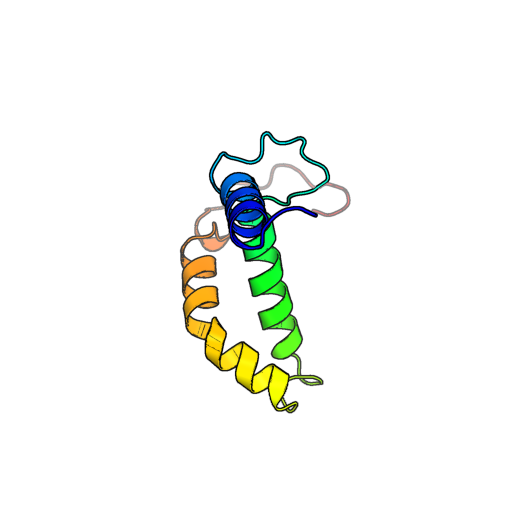83 LEU A N 1
ATOM 681 C CA . LEU A 1 83 ? 19.667 -8.512 -21.216 1.00 96.25 83 LEU A CA 1
ATOM 682 C C . LEU A 1 83 ? 20.945 -7.919 -21.825 1.00 96.25 83 LEU A C 1
ATOM 684 O O . LEU A 1 83 ? 21.635 -8.599 -22.583 1.00 96.25 83 LEU A O 1
ATOM 688 N N . ILE A 1 84 ? 21.241 -6.654 -21.520 1.00 97.19 84 ILE A N 1
ATOM 689 C CA . ILE A 1 84 ? 22.364 -5.906 -22.122 1.00 97.19 84 ILE A CA 1
ATOM 690 C C . ILE A 1 84 ? 23.500 -5.586 -21.142 1.00 97.19 84 ILE A C 1
ATOM 692 O O . ILE A 1 84 ? 24.523 -5.044 -21.548 1.00 97.19 84 ILE A O 1
ATOM 696 N N . GLY A 1 85 ? 23.345 -5.928 -19.866 1.00 96.31 85 GLY A N 1
ATOM 697 C CA . GLY A 1 85 ? 24.346 -5.696 -18.835 1.00 96.31 85 GLY A CA 1
ATOM 698 C C . GLY A 1 85 ? 23.896 -6.256 -17.493 1.00 96.31 85 GLY A C 1
ATOM 699 O O . GLY A 1 85 ? 22.726 -6.600 -17.332 1.00 96.31 85 GLY A O 1
ATOM 700 N N . PHE A 1 86 ? 24.842 -6.336 -16.560 1.00 96.06 86 PHE A N 1
ATOM 701 C CA . PHE A 1 86 ? 24.612 -6.715 -15.169 1.00 96.06 86 PHE A CA 1
ATOM 702 C C . PHE A 1 86 ? 25.330 -5.707 -14.274 1.00 96.06 86 PHE A C 1
ATOM 704 O O . PHE A 1 86 ? 26.513 -5.424 -14.487 1.00 96.06 86 PHE A O 1
ATOM 711 N N . GLY A 1 87 ? 24.610 -5.142 -13.308 1.00 95.81 87 GLY A N 1
ATOM 712 C CA . GLY A 1 87 ? 25.164 -4.272 -12.279 1.00 95.81 87 GLY A CA 1
ATOM 713 C C . GLY A 1 87 ? 25.536 -5.035 -11.007 1.00 95.81 87 GLY A C 1
ATOM 714 O O . GLY A 1 87 ? 25.495 -6.262 -10.943 1.00 95.81 87 GLY A O 1
ATOM 715 N N . ALA A 1 88 ? 25.876 -4.290 -9.952 1.00 96.62 88 ALA A N 1
ATOM 716 C CA . ALA A 1 88 ? 26.256 -4.864 -8.658 1.00 96.62 88 ALA A CA 1
ATOM 717 C C . ALA A 1 88 ? 25.115 -5.630 -7.951 1.00 96.62 88 ALA A C 1
ATOM 719 O O . ALA A 1 88 ? 25.391 -6.507 -7.137 1.00 96.62 88 ALA A O 1
ATOM 720 N N . PHE A 1 89 ? 23.850 -5.318 -8.256 1.00 95.00 89 PHE A N 1
ATOM 721 C CA . PHE A 1 89 ? 22.671 -5.905 -7.599 1.00 95.00 89 PHE A CA 1
ATOM 722 C C . PHE A 1 89 ? 21.622 -6.438 -8.589 1.00 95.00 89 PHE A C 1
ATOM 724 O O . PHE A 1 89 ? 20.483 -6.697 -8.200 1.00 95.00 89 PHE A O 1
ATOM 731 N N . GLY A 1 90 ? 22.001 -6.591 -9.861 1.00 89.88 90 GLY A N 1
ATOM 732 C CA . GLY A 1 90 ? 21.091 -6.874 -10.974 1.00 89.88 90 GLY A CA 1
ATOM 733 C C . GLY A 1 90 ? 21.446 -6.074 -12.211 1.00 89.88 90 GLY A C 1
ATOM 734 O O . GLY A 1 90 ? 21.944 -4.936 -12.056 1.00 89.88 90 GLY A O 1
#

InterPro domains:
  IPR050839 Rho-associated Serine/Threonine Kinase [PTHR22988] (5-90)

Sequence (90 aa):
MKSLEYRIDELINLYLRGSSFMSDEAVSIEFLFDAIVCLFYECNLPQHKSERNCQRFSNTVRNCVKKIESCRLSRSEFDTIRLIGFGAFG

pLDDT: mean 91.37, std 11.05, range [50.88, 98.44]